Protein AF-A0A970H257-F1 (afdb_monomer)

Sequence (100 aa):
MTKKDIQQAIEILEDVRGDIDSCPDRELRAFEIAIMCMEKEISKRVEVLKDGQVYGKCPCGRTFWGKHETLYCSRCGQKLNWSEYGVAKLSENKFKRQEG

Structure (mmCIF, N/CA/C/O backbone):
data_AF-A0A970H257-F1
#
_entry.id   AF-A0A970H257-F1
#
loop_
_atom_site.group_PDB
_atom_site.id
_atom_site.type_symbol
_atom_site.label_atom_id
_atom_site.label_alt_id
_atom_site.label_comp_id
_atom_site.label_asym_id
_atom_site.label_entity_id
_atom_site.label_seq_id
_atom_site.pdbx_PDB_ins_code
_atom_site.Cartn_x
_atom_site.Cartn_y
_atom_site.Cartn_z
_atom_site.occupancy
_atom_site.B_iso_or_equiv
_atom_site.auth_seq_id
_atom_site.auth_comp_id
_atom_site.auth_asym_id
_atom_site.auth_atom_id
_atom_site.pdbx_PDB_model_num
ATOM 1 N N . MET A 1 1 ? -8.571 8.501 -8.745 1.00 74.00 1 MET A N 1
ATOM 2 C CA . MET A 1 1 ? -7.903 7.197 -8.907 1.00 74.00 1 MET A CA 1
ATOM 3 C C . MET A 1 1 ? -8.524 6.229 -7.919 1.00 74.00 1 MET A C 1
ATOM 5 O O . MET A 1 1 ? -8.561 6.524 -6.728 1.00 74.00 1 MET A O 1
ATOM 9 N N . THR A 1 2 ? -9.127 5.160 -8.416 1.00 90.06 2 THR A N 1
ATOM 10 C CA . THR A 1 2 ? -9.803 4.136 -7.616 1.00 90.06 2 THR A CA 1
ATOM 11 C C . THR A 1 2 ? -8.800 3.094 -7.112 1.00 90.06 2 THR A C 1
ATOM 13 O O . THR A 1 2 ? -7.685 2.998 -7.622 1.00 90.06 2 THR A O 1
ATOM 16 N N . LYS A 1 3 ? -9.192 2.270 -6.127 1.00 90.00 3 LYS A N 1
ATOM 17 C CA . LYS A 1 3 ? -8.380 1.114 -5.701 1.00 90.00 3 LYS A CA 1
ATOM 18 C C . LYS A 1 3 ? -8.061 0.187 -6.884 1.00 90.00 3 LYS A C 1
ATOM 20 O O . LYS A 1 3 ? -6.942 -0.304 -6.967 1.00 90.00 3 LYS A O 1
ATOM 25 N N . LYS A 1 4 ? -9.030 -0.016 -7.785 1.00 94.06 4 LYS A N 1
ATOM 26 C CA . LYS A 1 4 ? -8.874 -0.853 -8.979 1.00 94.06 4 LYS A CA 1
ATOM 27 C C . LYS A 1 4 ? -7.813 -0.279 -9.918 1.00 94.06 4 LYS A C 1
ATOM 29 O O . LYS A 1 4 ? -6.963 -1.029 -10.374 1.00 94.06 4 LYS A O 1
ATOM 34 N N . ASP A 1 5 ? -7.823 1.037 -10.132 1.00 95.25 5 ASP A N 1
ATOM 35 C CA . ASP A 1 5 ? -6.836 1.709 -10.988 1.00 95.25 5 ASP A CA 1
ATOM 36 C C . ASP A 1 5 ? -5.411 1.519 -10.438 1.00 95.25 5 ASP A C 1
ATOM 38 O O . ASP A 1 5 ? -4.487 1.237 -11.191 1.00 95.25 5 ASP A O 1
ATOM 42 N N . ILE A 1 6 ? -5.235 1.635 -9.114 1.00 94.69 6 ILE A N 1
ATOM 43 C CA . ILE A 1 6 ? -3.931 1.453 -8.453 1.00 94.69 6 ILE A CA 1
ATOM 44 C C . ILE A 1 6 ? -3.457 0.001 -8.566 1.00 94.69 6 ILE A C 1
ATOM 46 O O . ILE A 1 6 ? -2.290 -0.239 -8.853 1.00 94.69 6 ILE A O 1
ATOM 50 N N . GLN A 1 7 ? -4.352 -0.967 -8.351 1.00 95.12 7 GLN A N 1
ATOM 51 C CA . GLN A 1 7 ? -4.023 -2.389 -8.482 1.00 95.12 7 GLN A CA 1
ATOM 52 C C . GLN A 1 7 ? -3.597 -2.731 -9.909 1.00 95.12 7 GLN A C 1
ATOM 54 O O . GLN A 1 7 ? -2.550 -3.336 -10.093 1.00 95.12 7 GLN A O 1
ATOM 59 N N . GLN A 1 8 ? -4.349 -2.257 -10.902 1.00 96.12 8 GLN A N 1
ATOM 60 C CA . GLN A 1 8 ? -4.009 -2.453 -12.307 1.00 96.12 8 GLN A CA 1
ATOM 61 C C . GLN A 1 8 ? -2.658 -1.812 -12.665 1.00 96.12 8 GLN A C 1
ATOM 63 O O . GLN A 1 8 ? -1.881 -2.396 -13.412 1.00 96.12 8 GLN A O 1
ATOM 68 N N . ALA A 1 9 ? -2.351 -0.629 -12.123 1.00 95.12 9 ALA A N 1
ATOM 69 C CA . ALA A 1 9 ? -1.053 0.005 -12.336 1.00 95.12 9 ALA A CA 1
ATOM 70 C C . ALA A 1 9 ? 0.098 -0.817 -11.732 1.00 95.12 9 ALA A C 1
ATOM 72 O O . ALA A 1 9 ? 1.109 -1.006 -12.398 1.00 95.12 9 ALA A O 1
ATOM 73 N N . ILE A 1 10 ? -0.058 -1.334 -10.509 1.00 95.12 10 ILE A N 1
ATOM 74 C CA . ILE A 1 10 ? 0.944 -2.206 -9.874 1.00 95.12 10 ILE A CA 1
ATOM 75 C C . ILE A 1 10 ? 1.149 -3.486 -10.691 1.00 95.12 10 ILE A C 1
ATOM 77 O O . ILE A 1 10 ? 2.289 -3.869 -10.913 1.00 95.12 10 ILE A O 1
ATOM 81 N N . GLU A 1 11 ? 0.074 -4.115 -11.172 1.00 94.25 11 GLU A N 1
ATOM 82 C CA . GLU A 1 11 ? 0.152 -5.322 -12.008 1.00 94.25 11 GLU A CA 1
ATOM 83 C C . GLU A 1 11 ? 0.952 -5.075 -13.293 1.00 94.25 11 GLU A C 1
ATOM 85 O O . GLU A 1 11 ? 1.838 -5.859 -13.616 1.00 94.25 11 GLU A O 1
ATOM 90 N N . ILE A 1 12 ? 0.696 -3.960 -13.987 1.00 93.62 12 ILE A N 1
ATOM 91 C CA . ILE A 1 12 ? 1.456 -3.577 -15.187 1.00 93.62 12 ILE A CA 1
ATOM 92 C C . ILE A 1 12 ? 2.931 -3.332 -14.846 1.00 93.62 12 ILE A C 1
ATOM 94 O O . ILE A 1 12 ? 3.806 -3.719 -15.612 1.00 93.62 12 ILE A O 1
ATOM 98 N N . LEU A 1 13 ? 3.218 -2.684 -13.713 1.00 91.38 13 LEU A N 1
ATOM 99 C CA . LEU A 1 13 ? 4.592 -2.428 -13.282 1.00 91.38 13 LEU A CA 1
ATOM 100 C C . LEU A 1 13 ? 5.327 -3.740 -12.953 1.00 91.38 13 LEU A C 1
ATOM 102 O O . LEU A 1 13 ? 6.439 -3.959 -13.419 1.00 91.38 13 LEU A O 1
ATOM 106 N N . GLU A 1 14 ? 4.718 -4.652 -12.206 1.00 90.25 14 GLU A N 1
ATOM 107 C CA . GLU A 1 14 ? 5.352 -5.946 -11.920 1.00 90.25 14 GLU A CA 1
ATOM 108 C C . GLU A 1 14 ? 5.561 -6.787 -13.194 1.00 90.25 14 GLU A C 1
ATOM 110 O O . GLU A 1 14 ? 6.580 -7.464 -13.298 1.00 90.25 14 GLU A O 1
ATOM 115 N N . ASP A 1 15 ? 4.669 -6.703 -14.189 1.00 89.88 15 ASP A N 1
ATOM 116 C CA . ASP A 1 15 ? 4.820 -7.400 -15.479 1.00 89.88 15 ASP A CA 1
ATOM 117 C C . ASP A 1 15 ? 6.046 -6.907 -16.268 1.00 89.88 15 ASP A C 1
ATOM 119 O O . ASP A 1 15 ? 6.851 -7.704 -16.747 1.00 89.88 15 ASP A O 1
ATOM 123 N N . VAL A 1 16 ? 6.262 -5.587 -16.325 1.00 86.81 16 VAL A N 1
ATOM 124 C CA . VAL A 1 16 ? 7.423 -4.999 -17.023 1.00 86.81 16 VAL A CA 1
ATOM 125 C C . VAL A 1 16 ? 8.717 -5.041 -16.204 1.00 86.81 16 VAL A C 1
ATOM 127 O O . VAL A 1 16 ? 9.771 -4.633 -16.694 1.00 86.81 16 VAL A O 1
ATOM 130 N N . ARG A 1 17 ? 8.677 -5.523 -14.955 1.00 81.50 17 ARG A N 1
ATOM 131 C CA . ARG A 1 17 ? 9.854 -5.582 -14.076 1.00 81.50 17 ARG A CA 1
ATOM 132 C C . ARG A 1 17 ? 10.995 -6.390 -14.694 1.00 81.50 17 ARG A C 1
ATOM 134 O O . ARG A 1 17 ? 12.142 -5.969 -14.598 1.00 81.50 17 ARG A O 1
ATOM 141 N N . GLY A 1 18 ? 10.676 -7.479 -15.397 1.00 74.00 18 GLY A N 1
ATOM 142 C CA . GLY A 1 18 ? 11.669 -8.309 -16.087 1.00 74.00 18 GLY A CA 1
ATOM 143 C C . GLY A 1 18 ? 12.464 -7.563 -17.166 1.00 74.00 18 GLY A C 1
ATOM 144 O O . GLY A 1 18 ? 13.637 -7.866 -17.375 1.00 74.00 18 GLY A O 1
ATOM 145 N N . ASP A 1 19 ? 11.874 -6.544 -17.798 1.00 75.00 19 ASP A N 1
ATOM 146 C CA . ASP A 1 19 ? 12.576 -5.690 -18.765 1.00 75.00 19 ASP A CA 1
ATOM 147 C C . ASP A 1 19 ? 13.492 -4.675 -18.055 1.00 75.00 19 ASP A C 1
ATOM 149 O O . ASP A 1 19 ? 14.565 -4.317 -18.553 1.00 75.00 19 ASP A O 1
ATOM 153 N N . ILE A 1 20 ? 13.092 -4.238 -16.857 1.00 72.12 20 ILE A N 1
ATOM 154 C CA . ILE A 1 20 ? 13.800 -3.249 -16.034 1.00 72.12 20 ILE A CA 1
ATOM 155 C C . ILE A 1 20 ? 14.939 -3.88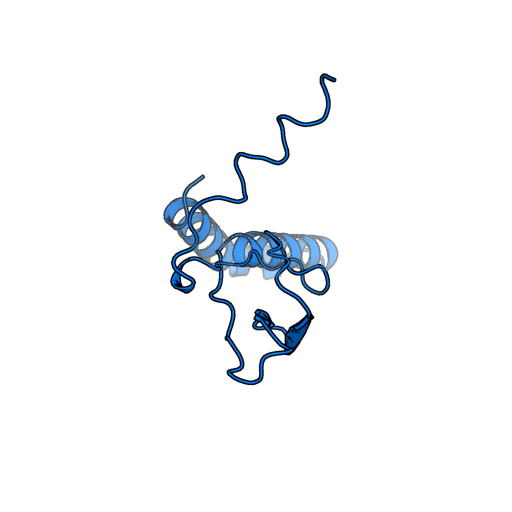9 -15.229 1.00 72.12 20 ILE A C 1
ATOM 157 O O . ILE A 1 20 ? 15.900 -3.195 -14.922 1.00 72.12 20 ILE A O 1
ATOM 161 N N . ASP A 1 21 ? 14.919 -5.195 -14.952 1.00 66.50 21 ASP A N 1
ATOM 162 C CA . ASP A 1 21 ? 16.015 -5.907 -14.260 1.00 66.50 21 ASP A CA 1
ATOM 163 C C . ASP A 1 21 ? 17.364 -5.828 -15.009 1.00 66.50 21 ASP A C 1
ATOM 165 O O . ASP A 1 21 ? 18.424 -6.067 -14.432 1.00 66.50 21 ASP A O 1
ATOM 169 N N . SER A 1 22 ? 17.342 -5.432 -16.287 1.00 74.44 22 SER A N 1
ATOM 170 C CA . SER A 1 22 ? 18.529 -5.129 -17.098 1.00 74.44 22 SER A CA 1
ATOM 171 C C . SER A 1 22 ? 19.047 -3.683 -16.964 1.00 74.44 22 SER A C 1
ATOM 173 O O . SER A 1 22 ? 20.109 -3.351 -17.498 1.00 74.44 22 SER A O 1
ATOM 175 N N . CYS A 1 23 ? 18.307 -2.813 -16.270 1.00 77.69 23 CYS A N 1
ATOM 176 C CA . CYS A 1 23 ? 18.642 -1.410 -16.035 1.00 77.69 23 CYS A CA 1
ATOM 177 C C . CYS A 1 23 ? 19.593 -1.242 -14.836 1.00 77.69 23 CYS A C 1
ATOM 179 O O . CYS A 1 23 ? 19.726 -2.140 -14.006 1.00 77.69 23 CYS A O 1
ATOM 181 N N . PRO A 1 24 ? 20.261 -0.081 -14.702 1.00 82.94 24 PRO A N 1
ATOM 182 C CA . PRO A 1 24 ? 21.128 0.165 -13.559 1.00 82.94 24 PRO A CA 1
ATOM 183 C C . PRO A 1 24 ? 20.345 0.174 -12.233 1.00 82.94 24 PRO A C 1
ATOM 185 O O . PRO A 1 24 ? 19.171 0.548 -12.174 1.00 82.94 24 PRO A O 1
ATOM 188 N N . ASP A 1 25 ? 21.028 -0.170 -11.136 1.00 86.56 25 ASP A N 1
ATOM 189 C CA . ASP A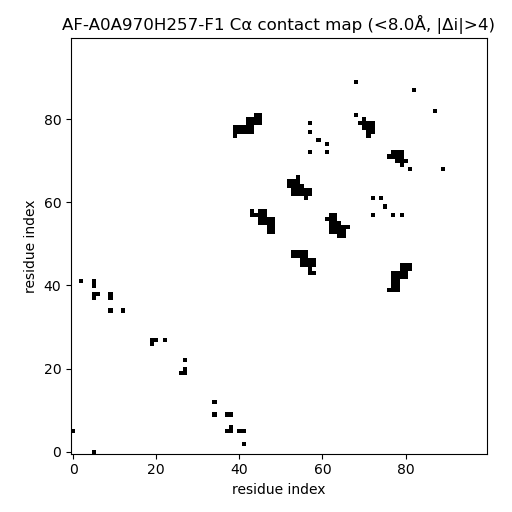 1 25 ? 20.454 -0.300 -9.784 1.00 86.56 25 ASP A CA 1
ATOM 190 C C . ASP A 1 25 ? 19.620 0.910 -9.329 1.00 86.56 25 ASP A C 1
ATOM 192 O O . ASP A 1 25 ? 18.706 0.794 -8.509 1.00 86.56 25 ASP A O 1
ATOM 196 N N . ARG A 1 26 ? 19.944 2.106 -9.830 1.00 87.69 26 ARG A N 1
ATOM 197 C CA . ARG A 1 26 ? 19.239 3.344 -9.487 1.00 87.69 26 ARG A CA 1
ATOM 198 C C . ARG A 1 26 ? 17.811 3.341 -10.025 1.00 87.69 26 ARG A C 1
ATOM 200 O O . ARG A 1 26 ? 16.894 3.727 -9.298 1.00 87.69 26 ARG A O 1
ATOM 207 N N . GLU A 1 27 ? 17.634 2.952 -11.279 1.00 87.31 27 GLU A N 1
ATOM 208 C CA . GLU A 1 27 ? 16.346 2.884 -11.961 1.00 87.31 27 GLU A CA 1
ATOM 209 C C . GLU A 1 27 ? 15.487 1.782 -11.340 1.00 87.31 27 GLU A C 1
ATOM 211 O O . GLU A 1 27 ? 14.333 2.039 -10.993 1.00 87.31 27 GLU A O 1
ATOM 216 N N . LEU A 1 28 ? 16.088 0.619 -11.068 1.00 87.06 2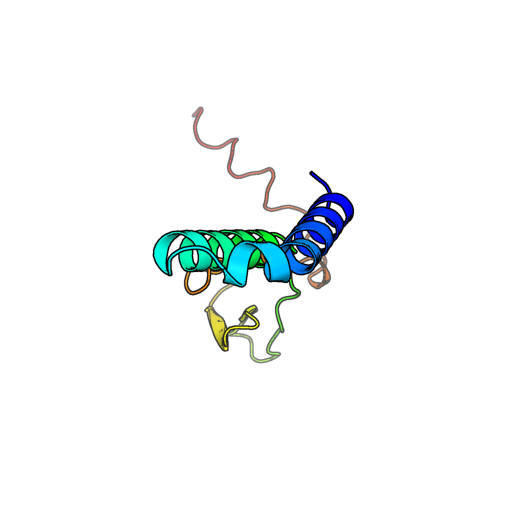8 LEU A N 1
ATOM 217 C CA . LEU A 1 28 ? 15.445 -0.472 -10.334 1.00 87.06 28 LEU A CA 1
ATOM 218 C C . LEU A 1 28 ? 14.951 -0.025 -8.957 1.00 87.06 28 LEU A C 1
ATOM 220 O O . LEU A 1 28 ? 13.786 -0.206 -8.609 1.00 87.06 28 LEU A O 1
ATOM 224 N N . ARG A 1 29 ? 15.794 0.666 -8.187 1.00 90.50 29 ARG A N 1
ATOM 225 C CA . ARG A 1 29 ? 15.403 1.176 -6.870 1.00 90.50 29 ARG A CA 1
ATOM 226 C C . ARG A 1 29 ? 14.281 2.213 -6.949 1.00 90.50 29 ARG A C 1
ATOM 228 O O . ARG A 1 29 ? 13.406 2.239 -6.084 1.00 90.50 29 ARG A O 1
ATOM 235 N N . ALA A 1 30 ? 14.305 3.096 -7.948 1.00 90.81 30 ALA A N 1
ATOM 236 C CA . ALA A 1 30 ? 13.232 4.068 -8.153 1.00 90.81 30 ALA A CA 1
ATOM 237 C C . ALA A 1 30 ? 11.905 3.369 -8.485 1.00 90.81 30 ALA A C 1
ATOM 239 O O . ALA A 1 30 ? 10.856 3.765 -7.972 1.00 90.81 30 ALA A O 1
ATOM 240 N N . PHE A 1 31 ? 11.973 2.307 -9.286 1.00 91.44 31 PHE A N 1
ATOM 241 C CA . PHE A 1 31 ? 10.840 1.472 -9.655 1.00 91.44 31 PHE A CA 1
ATOM 242 C C . PHE A 1 31 ? 10.205 0.778 -8.444 1.00 91.44 31 PHE A C 1
ATOM 244 O O . PHE A 1 31 ? 9.007 0.924 -8.197 1.00 91.44 31 PHE A O 1
ATOM 251 N N . GLU A 1 32 ? 11.019 0.120 -7.618 1.00 92.19 32 GLU A N 1
ATOM 252 C CA . GLU A 1 32 ? 10.566 -0.532 -6.384 1.00 92.19 32 GLU A CA 1
ATOM 253 C C . GLU A 1 32 ? 9.921 0.464 -5.411 1.00 92.19 32 GLU A C 1
ATOM 255 O O . GLU A 1 32 ? 8.868 0.190 -4.832 1.00 92.19 32 GLU A O 1
ATOM 260 N N . ILE A 1 33 ? 10.503 1.661 -5.262 1.00 94.25 33 ILE A N 1
ATOM 261 C CA . ILE A 1 33 ? 9.923 2.725 -4.430 1.00 94.25 33 ILE A CA 1
ATOM 262 C C . ILE A 1 33 ? 8.554 3.157 -4.968 1.00 94.25 33 ILE A C 1
ATOM 264 O O . ILE A 1 33 ? 7.637 3.390 -4.176 1.00 94.25 33 ILE A O 1
ATOM 268 N N . ALA A 1 34 ? 8.397 3.273 -6.289 1.00 94.00 34 ALA A N 1
ATOM 269 C CA . ALA A 1 34 ? 7.129 3.653 -6.900 1.00 94.00 34 ALA A CA 1
ATOM 270 C C . ALA A 1 34 ? 6.037 2.612 -6.610 1.00 94.00 34 ALA A C 1
ATOM 272 O O . ALA A 1 34 ? 4.966 2.991 -6.126 1.00 94.00 34 ALA A O 1
ATOM 273 N N . ILE A 1 35 ? 6.330 1.320 -6.804 1.00 94.75 35 ILE A N 1
ATOM 274 C CA . ILE A 1 35 ? 5.413 0.218 -6.471 1.00 94.75 35 ILE A CA 1
ATOM 275 C C . ILE A 1 35 ? 5.044 0.268 -4.984 1.00 94.75 35 ILE A C 1
ATOM 277 O O . ILE A 1 35 ? 3.863 0.353 -4.645 1.00 94.75 35 ILE A O 1
ATOM 281 N N . MET A 1 36 ? 6.034 0.340 -4.089 1.00 95.06 36 MET A N 1
ATOM 2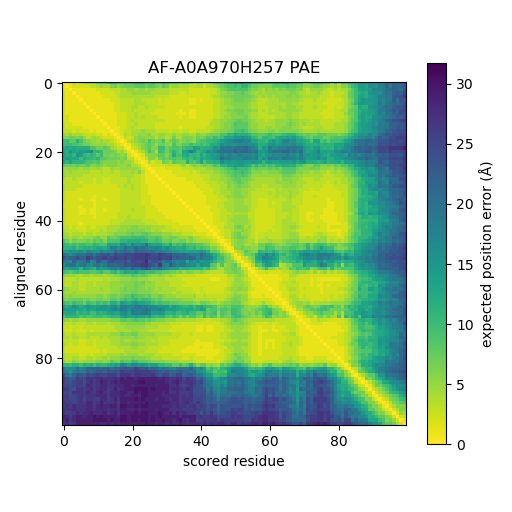82 C CA . MET A 1 36 ? 5.798 0.413 -2.641 1.00 95.06 36 MET A CA 1
ATOM 283 C C . MET A 1 36 ? 4.916 1.604 -2.231 1.00 95.06 36 MET A C 1
ATOM 285 O O . MET A 1 36 ? 4.132 1.511 -1.282 1.00 95.06 36 MET A O 1
ATOM 289 N N . CYS A 1 37 ? 5.055 2.754 -2.893 1.00 95.12 37 CYS A N 1
ATOM 290 C CA . CYS A 1 37 ? 4.207 3.921 -2.651 1.00 95.12 37 CYS A CA 1
ATOM 291 C C . CYS A 1 37 ? 2.762 3.675 -3.105 1.00 95.12 37 CYS A C 1
ATOM 293 O O . CYS A 1 37 ? 1.833 4.005 -2.366 1.00 95.12 37 CYS A O 1
ATOM 295 N N . MET A 1 38 ? 2.563 3.056 -4.272 1.00 95.94 38 MET A N 1
ATOM 296 C CA . MET A 1 38 ? 1.232 2.704 -4.778 1.00 95.94 38 MET A CA 1
ATOM 297 C C . MET A 1 38 ? 0.535 1.677 -3.879 1.00 95.94 38 MET A C 1
ATOM 299 O O . MET A 1 38 ? -0.632 1.852 -3.528 1.00 95.94 38 MET A O 1
ATOM 303 N N . GLU A 1 39 ? 1.255 0.658 -3.409 1.00 95.56 39 GLU A N 1
ATOM 304 C CA . GLU A 1 39 ? 0.719 -0.324 -2.460 1.00 95.56 39 GLU A CA 1
ATOM 305 C C . GLU A 1 39 ? 0.212 0.329 -1.167 1.00 95.56 39 GLU A C 1
ATOM 307 O O . GLU A 1 39 ? -0.813 -0.071 -0.607 1.00 95.56 39 GLU A O 1
ATOM 312 N N . LYS A 1 40 ? 0.912 1.361 -0.685 1.00 95.25 40 LYS A N 1
ATOM 313 C CA . LYS A 1 40 ? 0.538 2.097 0.531 1.00 95.25 40 LYS A CA 1
ATOM 314 C C . LYS A 1 40 ? -0.698 2.971 0.351 1.00 95.25 40 LYS A C 1
ATOM 316 O O . LYS A 1 40 ? -1.355 3.263 1.351 1.00 95.25 40 LYS A O 1
ATOM 321 N N . GLU A 1 41 ? -1.051 3.350 -0.874 1.00 95.06 41 GLU A N 1
ATOM 322 C CA . GLU A 1 41 ? -2.305 4.053 -1.172 1.00 95.06 41 GLU A CA 1
ATOM 323 C C . GLU A 1 41 ? -3.531 3.132 -1.121 1.00 95.06 41 GLU A C 1
ATOM 325 O O . GLU A 1 41 ? -4.654 3.599 -0.901 1.00 95.06 41 GLU 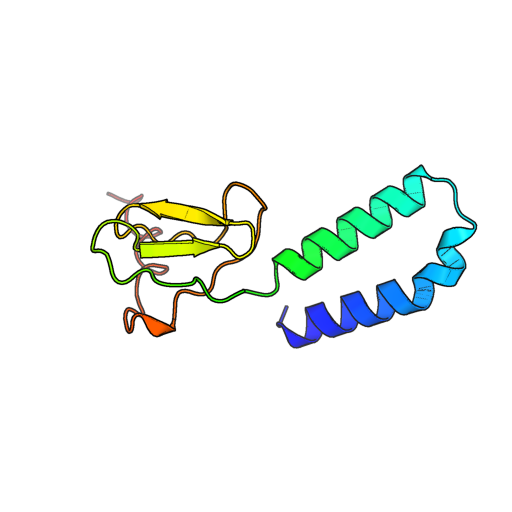A O 1
ATOM 330 N N . ILE A 1 42 ? -3.339 1.816 -1.244 1.00 92.69 42 ILE A N 1
ATOM 331 C CA . ILE A 1 42 ? -4.404 0.840 -1.016 1.00 92.69 42 ILE A CA 1
ATOM 332 C C . ILE A 1 42 ? -4.668 0.768 0.489 1.00 92.69 42 ILE A C 1
ATOM 334 O O . ILE A 1 42 ? -3.885 0.204 1.252 1.00 92.69 42 ILE A O 1
ATOM 338 N N . SER A 1 43 ? -5.789 1.344 0.930 1.00 91.69 43 SER A N 1
ATOM 339 C CA . SER A 1 43 ? -6.128 1.436 2.352 1.00 91.69 43 SER A CA 1
ATOM 340 C C . SER A 1 43 ? -6.199 0.061 3.019 1.00 91.69 43 SER A C 1
ATOM 342 O O . SER A 1 43 ? -6.922 -0.819 2.541 1.00 91.69 43 SER A O 1
ATOM 344 N N . LYS A 1 44 ? -5.523 -0.101 4.160 1.00 90.25 44 LYS A N 1
ATOM 345 C CA . LYS A 1 44 ? -5.577 -1.323 4.976 1.00 90.25 44 LYS A CA 1
ATOM 346 C C . LYS A 1 44 ? -6.348 -1.079 6.266 1.00 90.25 44 LYS A C 1
ATOM 348 O O . LYS A 1 44 ? -6.250 -0.006 6.862 1.00 90.25 44 LYS A O 1
ATOM 353 N N . ARG A 1 45 ? -7.115 -2.088 6.683 1.00 85.56 45 ARG A N 1
ATOM 354 C CA . ARG A 1 45 ? -7.864 -2.072 7.942 1.00 85.56 45 ARG A CA 1
ATOM 355 C C . ARG A 1 45 ? -6.903 -1.925 9.118 1.00 85.56 45 ARG A C 1
ATOM 357 O O . ARG A 1 45 ? -5.837 -2.540 9.139 1.00 85.56 45 ARG A O 1
ATOM 364 N N . VAL A 1 46 ? -7.312 -1.129 10.094 1.00 84.62 46 VAL A N 1
ATOM 365 C CA . VAL A 1 46 ? -6.629 -1.022 11.379 1.00 84.62 46 VAL A CA 1
ATOM 366 C C . VAL A 1 46 ? -7.152 -2.100 12.334 1.00 84.62 46 VAL A C 1
ATOM 368 O O . VAL A 1 46 ? -8.362 -2.268 12.480 1.00 84.62 46 VAL A O 1
ATOM 371 N N . GLU A 1 47 ? -6.250 -2.846 12.976 1.00 78.50 47 GLU A N 1
ATOM 372 C CA . GLU A 1 47 ? -6.623 -3.815 14.015 1.00 78.50 47 GLU A CA 1
ATOM 373 C C . GLU A 1 47 ? -6.950 -3.071 15.313 1.00 78.50 47 GLU A C 1
ATOM 375 O O . GLU A 1 47 ? -6.140 -2.285 15.800 1.00 78.50 47 GLU A O 1
ATOM 380 N N . VAL A 1 48 ? -8.130 -3.320 15.873 1.00 70.44 48 VAL A N 1
ATOM 381 C CA . VAL A 1 48 ? -8.588 -2.705 17.122 1.00 70.44 48 VAL A CA 1
ATOM 382 C C . VAL A 1 48 ? -8.221 -3.598 18.291 1.00 70.44 48 VAL A C 1
ATOM 384 O O . VAL A 1 48 ? -8.648 -4.751 18.334 1.00 70.44 48 VAL A O 1
ATOM 387 N N . LEU A 1 49 ? -7.491 -3.060 19.267 1.00 68.81 49 LEU A N 1
ATOM 388 C CA . LEU A 1 49 ? -7.279 -3.759 20.530 1.00 68.81 49 LEU A CA 1
ATOM 389 C C . LEU A 1 49 ? -8.427 -3.389 21.481 1.00 68.81 49 LEU A C 1
ATOM 391 O O . LEU A 1 49 ? -8.822 -2.230 21.578 1.00 68.81 49 LEU A O 1
ATOM 395 N N . LYS A 1 50 ? -9.012 -4.385 22.153 1.00 61.31 50 LYS A N 1
ATOM 396 C CA . LYS A 1 50 ? -10.169 -4.201 23.057 1.00 61.31 50 LYS A CA 1
ATOM 397 C C . LYS A 1 50 ? -9.813 -3.487 24.366 1.00 61.31 50 LYS A C 1
ATOM 399 O O . LYS A 1 50 ? -10.701 -3.154 25.150 1.00 61.31 50 LYS A O 1
ATOM 404 N N . ASP A 1 51 ? -8.536 -3.218 24.577 1.00 60.72 51 ASP A N 1
ATOM 405 C CA . ASP A 1 51 ? -8.019 -2.606 25.786 1.00 60.72 51 ASP A CA 1
ATOM 406 C C . ASP A 1 51 ? -8.083 -1.096 25.566 1.00 60.7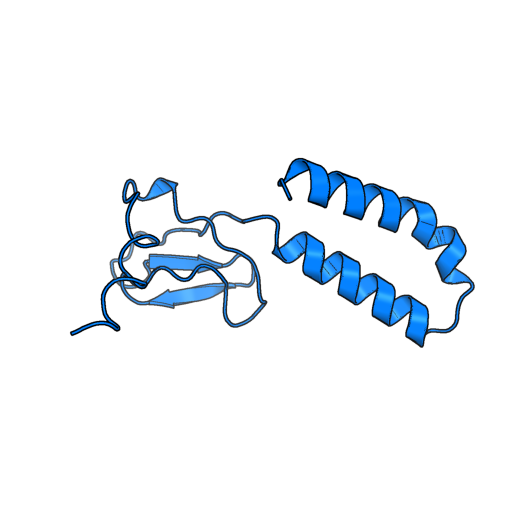2 51 ASP A C 1
ATOM 408 O O . ASP A 1 51 ? -7.380 -0.576 24.701 1.00 60.72 51 ASP A O 1
ATOM 412 N N . GLY A 1 52 ? -8.965 -0.406 26.302 1.00 55.31 52 GLY A N 1
ATOM 413 C CA . GLY A 1 52 ? -9.464 0.964 26.063 1.00 55.31 52 GLY A CA 1
ATOM 414 C C . GLY A 1 52 ? -8.450 2.120 25.940 1.00 55.31 52 GLY A C 1
ATOM 415 O O . GLY A 1 52 ? -8.839 3.285 26.020 1.00 55.31 52 GLY A O 1
ATOM 416 N N . GLN A 1 53 ? -7.168 1.821 25.740 1.00 59.38 53 GLN A N 1
ATOM 417 C CA . GLN A 1 53 ? -6.066 2.738 25.472 1.00 59.38 53 GLN A CA 1
ATOM 418 C C . GLN A 1 53 ? -5.520 2.642 24.029 1.00 59.38 53 GLN A C 1
ATOM 420 O O . GLN A 1 53 ? -5.096 3.671 23.494 1.00 59.38 53 GLN A O 1
ATOM 425 N N . VAL A 1 54 ? -5.559 1.469 23.372 1.00 58.28 54 VAL A N 1
ATOM 426 C CA . VAL A 1 54 ? -5.074 1.288 21.986 1.00 58.28 54 VAL A CA 1
ATOM 427 C C . VAL A 1 54 ? -6.250 1.198 21.021 1.00 58.28 54 VAL A C 1
ATOM 429 O O . VAL A 1 54 ? -6.950 0.195 20.951 1.00 58.28 54 VAL A O 1
ATOM 432 N N . TYR A 1 55 ? -6.431 2.244 20.223 1.00 70.25 55 TYR A N 1
ATOM 433 C CA . TYR A 1 55 ? -7.555 2.355 19.289 1.00 70.25 55 TYR A CA 1
ATOM 434 C C . TYR A 1 55 ? -7.266 1.691 17.947 1.00 70.25 55 TYR A C 1
ATOM 436 O O . TYR A 1 55 ? -8.177 1.420 17.170 1.00 70.25 55 TYR A O 1
ATOM 444 N N . GLY A 1 56 ? -5.993 1.424 17.659 1.00 81.44 56 GLY A N 1
ATOM 445 C CA . GLY A 1 56 ? -5.626 0.843 16.389 1.00 81.44 56 GLY A CA 1
ATOM 446 C C . GLY A 1 56 ? -4.188 0.370 16.298 1.00 81.44 56 GLY A C 1
ATOM 447 O O . GLY A 1 56 ? -3.289 0.944 16.910 1.00 81.44 56 GLY A O 1
ATOM 448 N N . LYS A 1 57 ? -3.951 -0.631 15.458 1.00 87.62 57 LYS A N 1
ATOM 449 C CA . LYS A 1 57 ? -2.630 -1.095 15.052 1.00 87.62 57 LYS A CA 1
ATOM 450 C C . LYS A 1 57 ? -2.545 -1.147 13.529 1.00 87.62 57 LYS A C 1
ATOM 452 O O . LYS A 1 57 ? -3.337 -1.799 12.850 1.00 87.62 57 LYS A O 1
ATOM 457 N N . CYS A 1 58 ? -1.577 -0.411 12.991 1.00 90.75 58 CYS A N 1
ATOM 458 C CA . CYS A 1 58 ? -1.197 -0.462 11.584 1.00 90.75 58 CYS A CA 1
ATOM 459 C C . CYS A 1 58 ? -0.605 -1.846 11.261 1.00 90.75 58 CYS A C 1
ATOM 461 O O . CYS A 1 58 ? 0.116 -2.381 12.106 1.00 90.75 58 CYS A O 1
ATOM 463 N N . PRO A 1 59 ? -0.759 -2.380 10.034 1.00 90.12 59 PRO A N 1
ATOM 464 C CA . PRO A 1 59 ? -0.090 -3.617 9.613 1.00 90.12 59 PRO A CA 1
ATOM 465 C C . PRO A 1 59 ? 1.434 -3.632 9.821 1.00 90.12 59 PRO A C 1
ATOM 467 O O . PRO A 1 59 ? 2.016 -4.685 10.041 1.00 90.12 59 PRO A O 1
ATOM 470 N N . CYS A 1 60 ? 2.091 -2.465 9.829 1.00 92.00 60 CYS A N 1
ATOM 471 C CA . CYS A 1 60 ? 3.522 -2.347 10.153 1.00 92.00 60 CYS A CA 1
ATOM 472 C C . CYS A 1 60 ? 3.853 -2.478 11.656 1.00 92.00 60 CYS A C 1
ATOM 474 O O . CYS A 1 60 ? 4.989 -2.245 12.067 1.00 92.00 60 CYS A O 1
ATOM 476 N N . GLY A 1 61 ? 2.854 -2.747 12.500 1.00 90.50 61 GLY A N 1
ATOM 477 C CA . GLY A 1 61 ? 2.986 -2.893 13.948 1.00 90.50 61 GLY A CA 1
ATOM 478 C C . GLY A 1 61 ? 2.924 -1.589 14.746 1.00 90.50 61 GLY A C 1
ATOM 479 O O . GLY A 1 61 ? 2.941 -1.643 15.971 1.00 90.50 61 GLY A O 1
ATOM 480 N N . ARG A 1 62 ? 2.836 -0.413 14.102 1.00 90.50 62 ARG A N 1
ATOM 481 C CA . ARG A 1 62 ? 2.637 0.855 14.829 1.00 90.50 62 ARG A CA 1
ATOM 482 C C . ARG A 1 62 ? 1.268 0.864 15.505 1.00 90.50 62 ARG A C 1
ATOM 484 O O . ARG A 1 62 ? 0.260 0.697 14.824 1.00 90.50 62 ARG A O 1
ATOM 491 N N . THR A 1 63 ? 1.244 1.138 16.803 1.00 88.31 63 THR A N 1
ATOM 492 C CA . THR A 1 63 ? 0.018 1.358 17.572 1.00 88.31 63 THR A CA 1
ATOM 493 C C . THR A 1 63 ? -0.371 2.837 17.593 1.00 88.31 63 THR A C 1
ATOM 495 O O . THR A 1 63 ? 0.483 3.730 17.555 1.00 88.31 63 THR A O 1
ATOM 498 N N . PHE A 1 64 ? -1.675 3.091 17.628 1.00 82.56 64 PHE A N 1
ATOM 499 C CA . PHE A 1 64 ? -2.282 4.409 17.753 1.00 82.56 64 PHE A CA 1
ATOM 500 C C . PHE A 1 64 ? -3.007 4.493 19.095 1.00 82.56 64 PHE A C 1
ATOM 502 O O . PHE A 1 64 ? -3.859 3.659 19.416 1.00 82.56 64 PHE A O 1
ATOM 509 N N . TRP A 1 65 ? -2.639 5.508 19.871 1.00 77.56 65 TRP A N 1
ATOM 510 C CA . TRP A 1 65 ? -3.166 5.774 21.204 1.00 77.56 65 TRP A CA 1
ATOM 511 C C . TRP A 1 65 ? -4.141 6.952 21.130 1.00 77.56 65 TRP A C 1
ATOM 513 O O . TRP A 1 65 ? -3.864 7.948 20.461 1.00 77.56 65 TRP A O 1
ATOM 523 N N . GLY A 1 66 ? -5.274 6.847 21.823 1.00 67.00 66 GLY A N 1
ATOM 524 C CA . GLY A 1 66 ? -6.351 7.844 21.765 1.00 67.00 66 GLY A CA 1
ATOM 525 C C . GLY A 1 66 ? -7.248 7.755 20.517 1.00 67.00 66 GLY A C 1
ATOM 526 O O . GLY A 1 66 ? -6.914 7.114 19.524 1.00 67.00 66 GLY A O 1
ATOM 527 N N . LYS A 1 67 ? -8.404 8.433 20.561 1.00 67.19 67 LYS A N 1
ATOM 528 C CA . LYS A 1 67 ? -9.441 8.464 19.499 1.00 67.19 67 LYS A CA 1
ATOM 529 C C . LYS A 1 67 ? -9.048 9.294 18.264 1.00 67.19 67 LYS A C 1
ATOM 531 O O . LYS A 1 67 ? -9.896 9.926 17.637 1.00 67.19 67 LYS A O 1
ATOM 536 N N . HIS A 1 68 ? -7.763 9.373 17.939 1.00 67.38 68 HIS A N 1
ATOM 537 C CA . HIS A 1 68 ? -7.283 10.185 16.827 1.00 67.38 68 HIS A CA 1
ATOM 538 C C . HIS A 1 68 ? -7.098 9.327 15.579 1.00 67.38 68 HIS A C 1
ATOM 540 O O . HIS A 1 68 ? -6.092 8.641 15.419 1.00 67.38 68 HIS A O 1
ATOM 546 N N . GLU A 1 69 ? -8.071 9.408 14.676 1.00 73.50 69 GLU A N 1
ATOM 547 C CA . GLU A 1 69 ? -7.983 8.801 13.352 1.00 73.50 69 GLU A CA 1
AT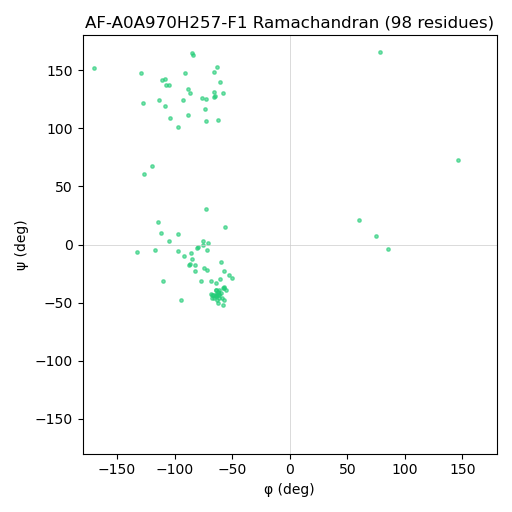OM 548 C C . GLU A 1 69 ? -7.011 9.600 12.474 1.00 73.50 69 GLU A C 1
ATOM 550 O O . GLU A 1 69 ? -7.153 10.815 12.283 1.00 73.50 69 GLU A O 1
ATOM 555 N N . THR A 1 70 ? -6.008 8.916 11.926 1.00 84.44 70 THR A N 1
ATOM 556 C CA . THR A 1 70 ? -5.124 9.465 10.896 1.00 84.44 70 THR A CA 1
ATOM 557 C C . THR A 1 70 ? -5.380 8.754 9.577 1.00 84.44 70 THR A C 1
ATOM 559 O O . THR A 1 70 ? -5.592 7.543 9.541 1.00 84.44 70 T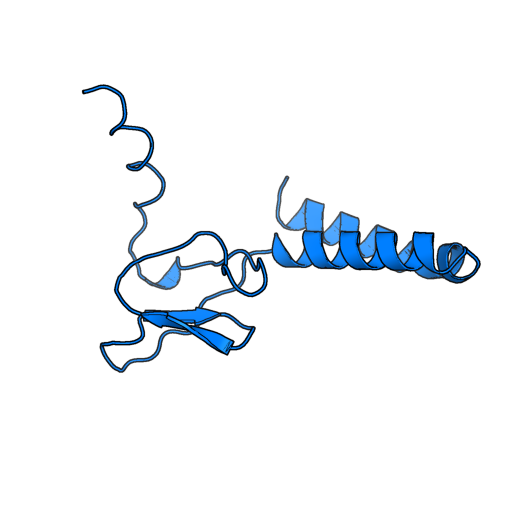HR A O 1
ATOM 562 N N . LEU A 1 71 ? -5.336 9.501 8.472 1.00 89.12 71 LEU A N 1
ATOM 563 C CA . LEU A 1 71 ? -5.505 8.917 7.139 1.00 89.12 71 LEU A CA 1
ATOM 564 C C . LEU A 1 71 ? -4.321 8.015 6.760 1.00 89.12 71 LEU A C 1
ATOM 566 O O . LEU A 1 71 ? -4.499 7.022 6.064 1.00 89.12 71 LEU A O 1
ATOM 570 N N . TYR A 1 72 ? -3.127 8.340 7.260 1.00 92.25 72 TYR A N 1
ATOM 571 C CA . TYR A 1 72 ? -1.893 7.605 7.000 1.00 92.25 72 TYR A CA 1
ATOM 572 C C . TYR A 1 72 ? -1.161 7.258 8.296 1.00 92.25 72 TYR A C 1
ATOM 574 O O . TYR A 1 72 ? -1.178 8.013 9.274 1.00 92.25 72 TYR A O 1
ATOM 582 N N . CYS A 1 73 ? -0.470 6.120 8.297 1.00 92.88 73 CYS A N 1
ATOM 583 C CA . CYS A 1 73 ? 0.469 5.757 9.348 1.00 92.88 73 CYS A CA 1
ATOM 584 C C . CYS A 1 73 ? 1.747 6.591 9.217 1.00 92.88 73 CYS A C 1
ATOM 586 O O . CYS A 1 73 ? 2.512 6.406 8.276 1.00 92.88 73 CYS A O 1
ATOM 588 N N . SER A 1 74 ? 2.066 7.427 10.202 1.00 92.12 74 SER A N 1
ATOM 589 C CA . SER A 1 74 ? 3.275 8.265 10.165 1.00 92.12 74 SER A CA 1
ATOM 590 C C . SER A 1 74 ? 4.598 7.501 10.334 1.00 92.12 74 SER A C 1
ATOM 592 O O . SER A 1 74 ? 5.650 8.123 10.364 1.00 92.12 74 SER A O 1
ATOM 594 N N . ARG A 1 75 ? 4.579 6.163 10.481 1.00 93.81 75 ARG A N 1
ATOM 595 C CA . ARG A 1 75 ? 5.804 5.334 10.469 1.00 93.81 75 ARG A CA 1
ATOM 596 C C . ARG A 1 75 ? 6.097 4.779 9.083 1.00 93.81 75 ARG A C 1
ATOM 598 O O . ARG A 1 75 ? 7.235 4.822 8.648 1.00 93.81 75 ARG A O 1
ATOM 605 N N . CYS A 1 76 ? 5.095 4.201 8.423 1.00 94.50 76 CYS A N 1
ATOM 606 C CA . CYS A 1 76 ? 5.310 3.488 7.164 1.00 94.50 76 CYS A CA 1
ATOM 607 C C . CYS A 1 76 ? 4.592 4.114 5.969 1.00 94.50 76 CYS A C 1
ATOM 609 O O . CYS A 1 76 ? 4.777 3.620 4.867 1.00 94.50 76 CYS A O 1
ATOM 611 N N . GLY A 1 77 ? 3.776 5.153 6.155 1.00 94.88 77 GLY A N 1
ATOM 612 C CA . GLY A 1 77 ? 3.013 5.808 5.090 1.00 94.88 77 GLY A CA 1
ATOM 613 C C . GLY A 1 77 ? 1.794 5.024 4.597 1.00 94.88 77 GLY A C 1
ATOM 614 O O . GLY A 1 77 ? 1.185 5.423 3.621 1.00 94.88 77 GLY A O 1
ATOM 615 N N . GLN A 1 78 ? 1.420 3.916 5.244 1.00 96.19 78 GLN A N 1
ATOM 616 C CA . GLN A 1 78 ? 0.246 3.127 4.854 1.00 96.19 78 GLN A CA 1
ATOM 617 C C . GLN A 1 78 ? -1.035 3.941 5.055 1.00 96.19 78 GLN A C 1
ATOM 619 O O . GLN A 1 78 ? -1.275 4.418 6.166 1.00 96.19 78 GLN A O 1
ATOM 624 N N . LYS A 1 79 ? -1.877 4.038 4.025 1.00 94.38 79 LYS A N 1
ATOM 625 C CA . LYS A 1 79 ? -3.237 4.570 4.128 1.00 94.38 79 LYS A CA 1
ATOM 626 C C . LYS A 1 79 ? -4.091 3.646 4.986 1.00 94.38 79 LYS A C 1
ATOM 628 O O . LYS A 1 79 ? -4.080 2.426 4.791 1.00 94.38 79 LYS A O 1
ATOM 633 N N . LEU A 1 80 ? -4.806 4.213 5.944 1.00 90.88 80 LEU A N 1
ATOM 634 C CA . LEU A 1 80 ? -5.534 3.478 6.971 1.00 90.88 80 LEU A CA 1
ATOM 635 C C . LEU A 1 80 ? -7.035 3.555 6.720 1.00 90.88 80 LEU A C 1
ATOM 637 O O . LEU A 1 80 ? -7.567 4.614 6.394 1.00 90.88 80 LEU A O 1
ATOM 641 N N . ASN A 1 81 ? -7.711 2.423 6.895 1.00 88.50 81 ASN A N 1
ATOM 642 C CA . ASN A 1 81 ? -9.161 2.346 6.903 1.00 88.50 81 ASN A CA 1
ATOM 643 C C . ASN A 1 81 ? -9.671 2.078 8.327 1.00 88.50 81 ASN A C 1
ATOM 645 O O . ASN A 1 81 ? -9.372 1.034 8.913 1.00 88.50 81 ASN A O 1
ATOM 649 N N . TRP A 1 82 ? -10.471 3.015 8.835 1.00 82.19 82 TRP A N 1
ATOM 650 C CA . TRP A 1 82 ? -11.099 2.987 10.158 1.00 82.19 82 TRP A CA 1
ATOM 651 C C . TRP A 1 82 ? -12.604 2.648 10.104 1.00 82.19 82 TRP A C 1
ATOM 653 O O . TRP A 1 82 ? -13.268 2.647 11.134 1.00 82.19 82 TRP A O 1
ATOM 663 N N . SER A 1 83 ? -13.165 2.353 8.921 1.00 71.50 83 SER A N 1
ATOM 664 C CA . SER A 1 83 ? -14.616 2.309 8.656 1.00 71.50 83 SER A CA 1
ATOM 665 C C . SER A 1 83 ? -15.443 1.355 9.527 1.00 71.50 83 SER A C 1
ATOM 667 O O . SER A 1 83 ? -16.641 1.570 9.685 1.00 71.50 83 SER A O 1
ATOM 669 N N . GLU A 1 84 ? -14.852 0.316 10.116 1.00 58.69 84 GLU A N 1
ATOM 670 C CA . GLU A 1 84 ? -15.575 -0.605 11.011 1.00 58.69 84 GLU A CA 1
ATOM 671 C C . GLU A 1 84 ? -15.856 -0.039 12.407 1.00 58.69 84 GLU A C 1
ATOM 673 O O . GLU A 1 84 ? -16.522 -0.694 13.203 1.00 58.69 84 GLU A O 1
ATOM 678 N N . TYR A 1 85 ? -15.432 1.193 12.695 1.00 53.03 85 TYR A N 1
ATOM 679 C CA . TYR A 1 85 ? -15.794 1.881 13.932 1.00 53.03 85 TYR A CA 1
ATOM 680 C C . TYR A 1 85 ? -17.187 2.517 13.946 1.00 53.03 85 TYR A C 1
ATOM 682 O O . TYR A 1 85 ? -17.565 3.088 14.964 1.00 53.03 85 TYR A O 1
ATOM 690 N N . GLY A 1 86 ? -17.973 2.458 12.864 1.00 46.97 86 GLY A N 1
ATOM 691 C CA . GLY A 1 86 ? -19.299 3.090 12.859 1.00 46.97 86 GLY A CA 1
ATOM 692 C C . GLY A 1 86 ? -19.259 4.608 13.094 1.00 46.97 86 GLY A C 1
ATOM 693 O O . GLY A 1 86 ? -20.263 5.198 13.479 1.00 46.97 86 GLY A O 1
ATOM 694 N N . VAL A 1 87 ? -18.114 5.257 12.854 1.00 45.84 87 VAL A N 1
ATOM 695 C CA . VAL A 1 87 ? -17.967 6.716 12.913 1.00 45.84 87 VAL A CA 1
ATOM 696 C C . VAL A 1 87 ? -17.527 7.218 11.544 1.00 45.84 87 VAL A C 1
ATOM 698 O O . VAL A 1 87 ? -16.427 7.711 11.326 1.00 45.84 87 VAL A O 1
ATOM 701 N N . ALA A 1 88 ? -18.431 7.102 10.576 1.00 41.56 88 ALA A N 1
ATOM 702 C CA . ALA A 1 88 ? -18.402 8.008 9.443 1.00 41.56 88 ALA A CA 1
ATOM 703 C C . ALA A 1 88 ? -18.635 9.425 9.994 1.00 41.56 88 ALA A C 1
ATOM 705 O O . ALA A 1 88 ? -19.746 9.698 10.441 1.00 41.56 88 ALA A O 1
ATOM 706 N N . LYS A 1 89 ? -17.591 10.271 10.024 1.00 44.97 89 LYS A N 1
ATOM 707 C CA . LYS A 1 89 ? -17.600 11.760 9.983 1.00 44.97 89 LYS A CA 1
ATOM 708 C C . LYS A 1 89 ? -16.458 12.369 10.811 1.00 44.97 89 LYS A C 1
ATOM 710 O O . LYS A 1 89 ? -16.699 12.995 11.838 1.00 44.97 89 LYS A O 1
ATOM 715 N N . LEU A 1 90 ? -15.213 12.283 10.344 1.00 48.88 90 LEU A N 1
ATOM 716 C CA . LEU A 1 90 ? -14.154 13.193 10.822 1.00 48.88 90 LEU A CA 1
ATOM 717 C C . LEU A 1 90 ? -13.302 13.821 9.707 1.00 48.88 90 LEU A C 1
ATOM 719 O O . LEU A 1 90 ? -12.549 14.754 9.986 1.00 48.88 90 LEU A O 1
ATOM 723 N N . SER A 1 91 ? -13.467 13.422 8.441 1.00 45.84 91 SER A N 1
ATOM 724 C CA . SER A 1 91 ? -12.757 14.049 7.316 1.00 45.84 91 SER A CA 1
ATOM 725 C C . SER A 1 91 ? -13.406 15.341 6.793 1.00 45.84 91 SER A C 1
ATOM 727 O O . SER A 1 91 ? -12.712 16.124 6.155 1.00 45.84 91 SER A O 1
ATOM 729 N N . GLU A 1 92 ? -14.676 15.635 7.098 1.00 43.47 92 GLU A N 1
ATOM 730 C CA . GLU A 1 92 ? -15.343 16.859 6.601 1.00 43.47 92 GLU A CA 1
ATOM 731 C C . GLU A 1 92 ? -15.148 18.096 7.501 1.00 43.47 92 GLU A C 1
ATOM 733 O O . GLU A 1 92 ? -15.312 19.226 7.047 1.00 43.47 92 GLU A O 1
ATOM 738 N N . ASN A 1 93 ? -14.746 17.927 8.766 1.00 42.91 93 ASN A N 1
ATOM 739 C CA . ASN A 1 93 ? -14.726 19.033 9.738 1.00 42.91 93 ASN A CA 1
ATOM 740 C C . ASN A 1 93 ? -13.370 19.732 9.925 1.00 42.91 93 ASN A C 1
ATOM 742 O O . ASN A 1 93 ? -13.309 20.737 10.633 1.00 42.91 93 ASN A O 1
ATOM 746 N N . LYS A 1 94 ? -12.280 19.256 9.304 1.00 45.22 94 LYS A N 1
ATOM 747 C CA . LYS A 1 94 ? -10.965 19.918 9.433 1.00 45.22 94 LYS A CA 1
ATOM 748 C C . LYS A 1 94 ? -10.729 21.072 8.450 1.00 45.22 94 LYS A C 1
ATOM 750 O O . LYS A 1 94 ? -9.820 21.853 8.693 1.00 45.22 94 LYS A O 1
ATOM 755 N N . PHE A 1 95 ? -11.567 21.240 7.424 1.00 41.06 95 PHE A N 1
ATOM 756 C CA . PHE A 1 95 ? -11.479 22.379 6.493 1.00 41.06 95 PHE A CA 1
ATOM 757 C C . PHE A 1 95 ? -12.340 23.594 6.883 1.00 41.06 95 PHE A C 1
ATOM 759 O O . PHE A 1 95 ? -12.157 24.660 6.315 1.00 41.06 95 PHE A O 1
ATOM 766 N N . LYS A 1 96 ? -13.238 23.485 7.876 1.00 42.94 96 LYS A N 1
ATOM 767 C CA . LYS A 1 96 ? -14.140 24.587 8.282 1.00 42.94 96 LYS A CA 1
ATOM 768 C C . LYS A 1 96 ? -13.668 25.423 9.485 1.00 42.94 96 LYS A C 1
ATOM 770 O O . LYS A 1 96 ? -14.443 26.213 10.004 1.00 42.94 96 LYS A O 1
ATOM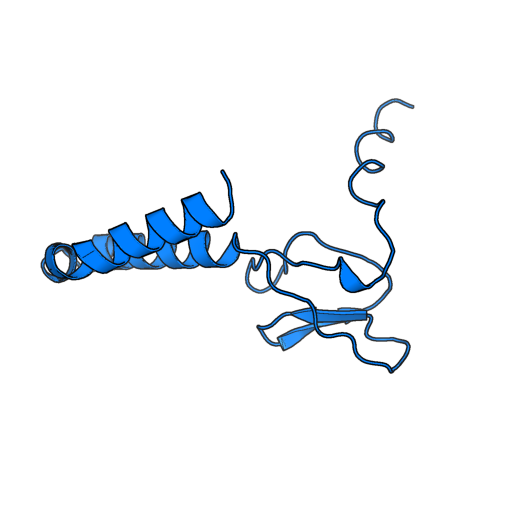 775 N N . ARG A 1 97 ? -12.435 25.246 9.977 1.00 45.16 97 ARG A N 1
ATOM 776 C CA . ARG A 1 97 ? -11.920 25.970 11.165 1.00 45.16 97 ARG A CA 1
ATOM 777 C C . ARG A 1 97 ? -10.761 26.935 10.878 1.00 45.16 97 ARG A C 1
ATOM 779 O O . ARG A 1 97 ? -10.037 27.275 11.803 1.00 45.16 97 ARG A O 1
ATOM 786 N N . GLN A 1 98 ? -10.567 27.353 9.626 1.00 46.28 98 GLN A N 1
ATOM 787 C CA . GLN A 1 98 ? -9.574 28.384 9.271 1.00 46.28 98 GLN A CA 1
ATOM 788 C C . GLN A 1 98 ? -10.194 29.705 8.778 1.00 46.28 98 GLN A C 1
ATOM 790 O O . GLN A 1 98 ? -9.460 30.583 8.347 1.00 46.28 98 GLN A O 1
ATOM 795 N N . GLU A 1 99 ? -11.514 29.881 8.894 1.00 41.97 99 GLU A N 1
ATOM 796 C CA . GLU A 1 99 ? -12.205 31.139 8.554 1.00 41.97 99 GLU A CA 1
ATOM 797 C C . GLU A 1 99 ? -13.066 31.637 9.726 1.00 41.97 99 GLU A C 1
ATOM 799 O O . GLU A 1 99 ? -14.289 31.732 9.629 1.00 41.97 99 GLU A O 1
ATOM 804 N N . GLY A 1 100 ? -12.429 31.907 10.865 1.00 37.44 100 GLY A N 1
ATOM 805 C CA . GLY A 1 100 ? -13.060 32.533 12.028 1.00 37.44 100 GLY A CA 1
ATOM 806 C C . GLY A 1 100 ? -12.049 33.309 12.845 1.00 37.44 100 GLY A C 1
ATOM 807 O O . GLY A 1 100 ? -11.029 32.684 13.209 1.00 37.44 100 GLY A O 1
#

Foldseek 3Di:
DDLVVLVVVLVVLVVCLVVCVPPDPVSNVVSVVVSLLSQLANADEFDQDPPQQFGGADPVGDTDGDPDDDQADPPRRRGYDDVVVVDPDDPPPPVPPPPD

Secondary structure (DSSP, 8-state):
--HHHHHHHHHHHHHHHHHHTTS-HHHHHHHHHHHHHHHHHS-EEPBPPSSTTEEEE-TTS-EEESS---SB-TTT--BEE-GGGS---SSSSSSSSS--

Solvent-accessible surface area (backbone atoms only — not comparable to full-atom values): 6249 Å² total; per-residue (Å²): 136,53,70,65,56,51,51,53,49,46,52,53,50,62,65,51,39,74,70,43,72,78,48,58,72,68,59,45,50,53,50,55,51,51,46,56,53,53,58,22,65,49,62,38,69,49,49,68,52,91,56,100,58,36,60,27,28,44,91,89,68,51,72,37,69,52,97,71,89,56,65,48,39,94,85,79,57,36,23,46,36,69,76,90,69,79,68,92,80,68,84,77,66,74,77,74,74,82,82,126

Radius of gyration: 17.64 Å; Cα contacts (8 Å, |Δi|>4): 94; chains: 1; bounding box: 40×41×45 Å

Mean predicted aligned error: 9.76 Å

pLDDT: mean 78.43, std 17.98, range [37.44, 96.19]